Protein AF-A0A743UG16-F1 (afdb_monomer_lite)

pLDDT: mean 81.18, std 14.62, range [41.5, 93.38]

Foldseek 3Di:
DDPDPPPPPDFADWDKDADDDPRCVQPGIDIDRDNDVVVVLVVCPVPGPPSDDD

Sequence (54 aa):
MATTDAFDMATPAMVRICLYGDLQRFGKRISLSIKTAAEGIHALAIQLPGFRQR

Radius of gyration: 13.09 Å; chains: 1; bounding box: 31×24×35 Å

Structure (mmCIF, N/CA/C/O backbone):
data_AF-A0A743UG16-F1
#
_entry.id   AF-A0A743UG16-F1
#
loop_
_atom_site.group_PDB
_atom_site.id
_atom_site.type_symbol
_atom_site.label_atom_id
_atom_site.label_alt_id
_atom_site.label_comp_id
_atom_site.label_asym_id
_atom_site.label_entity_id
_atom_site.label_seq_id
_atom_site.pdbx_PDB_ins_code
_atom_site.Cartn_x
_atom_site.Cartn_y
_atom_site.Cartn_z
_atom_site.occupancy
_atom_site.B_iso_or_equiv
_atom_site.auth_seq_id
_atom_site.auth_comp_id
_atom_site.auth_asym_id
_atom_site.auth_atom_id
_atom_site.pdbx_PDB_model_num
ATOM 1 N N . MET A 1 1 ? 23.402 -15.731 -7.520 1.00 41.50 1 MET A N 1
ATOM 2 C CA . MET A 1 1 ? 22.215 -15.455 -8.357 1.00 41.50 1 MET A CA 1
ATOM 3 C C . MET A 1 1 ? 21.768 -14.026 -8.075 1.00 41.50 1 MET A C 1
ATOM 5 O O . MET A 1 1 ? 21.026 -13.815 -7.128 1.00 41.50 1 MET A O 1
ATOM 9 N N . ALA A 1 2 ? 22.300 -13.048 -8.810 1.00 42.59 2 ALA A N 1
ATOM 10 C CA . ALA A 1 2 ? 21.872 -11.651 -8.737 1.00 42.59 2 ALA A CA 1
ATOM 11 C C . ALA A 1 2 ? 20.967 -11.404 -9.949 1.00 42.59 2 ALA A C 1
ATOM 13 O O . ALA A 1 2 ? 21.423 -11.541 -11.082 1.00 42.59 2 ALA A O 1
ATOM 14 N N . THR A 1 3 ? 19.675 -11.175 -9.708 1.00 50.69 3 THR A N 1
ATOM 15 C CA . THR A 1 3 ? 18.722 -10.848 -10.773 1.00 50.69 3 THR A CA 1
ATOM 16 C C . THR A 1 3 ? 18.945 -9.404 -11.193 1.00 50.69 3 THR A C 1
ATOM 18 O O . THR A 1 3 ? 19.004 -8.507 -10.365 1.00 50.69 3 THR A O 1
ATOM 21 N N . THR A 1 4 ? 19.112 -9.249 -12.496 1.00 55.53 4 THR A N 1
ATOM 22 C CA . THR A 1 4 ? 19.363 -8.049 -13.280 1.00 55.53 4 THR A CA 1
ATOM 23 C C . THR A 1 4 ? 18.446 -6.870 -12.934 1.00 55.53 4 THR A C 1
ATOM 25 O O . THR A 1 4 ? 17.300 -6.824 -13.375 1.00 55.53 4 THR A O 1
ATOM 28 N N . ASP A 1 5 ? 18.985 -5.861 -12.247 1.00 54.53 5 ASP A N 1
ATOM 29 C CA . ASP A 1 5 ? 18.430 -4.502 -12.192 1.00 54.53 5 ASP A CA 1
ATOM 30 C C . ASP A 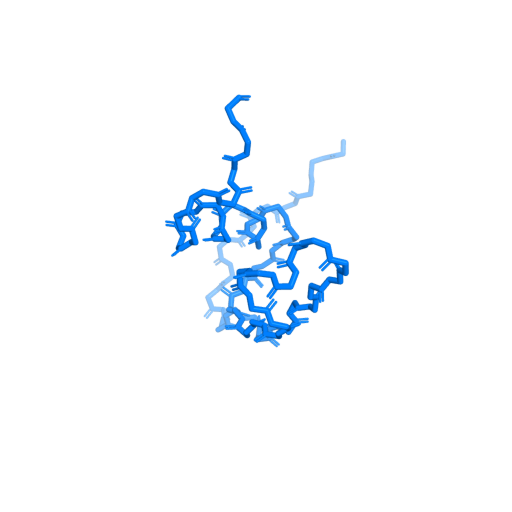1 5 ? 18.765 -3.756 -13.497 1.00 54.53 5 ASP A C 1
ATOM 32 O O . ASP A 1 5 ? 19.553 -2.810 -13.537 1.00 54.53 5 ASP A O 1
ATOM 36 N N . ALA A 1 6 ? 18.211 -4.224 -14.617 1.00 51.72 6 ALA A N 1
ATOM 37 C CA . ALA A 1 6 ? 18.218 -3.434 -15.837 1.00 51.72 6 ALA A CA 1
ATOM 38 C C . ALA A 1 6 ? 17.241 -2.273 -15.638 1.00 51.72 6 ALA A C 1
ATOM 40 O O . ALA A 1 6 ? 16.055 -2.478 -15.366 1.00 51.72 6 ALA A O 1
ATOM 41 N N . PHE A 1 7 ? 17.742 -1.049 -15.794 1.00 56.31 7 PHE A N 1
ATOM 42 C CA . PHE A 1 7 ? 16.948 0.159 -15.993 1.00 56.31 7 PHE A CA 1
ATOM 43 C C . PHE A 1 7 ? 16.164 0.036 -17.307 1.00 56.31 7 PHE A C 1
ATOM 45 O O . PHE A 1 7 ? 16.476 0.666 -18.312 1.0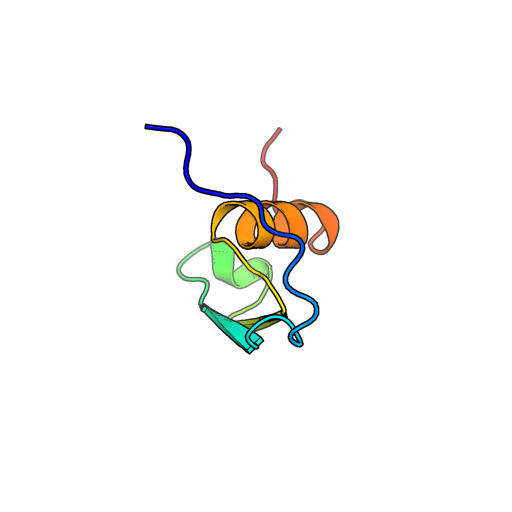0 56.31 7 PHE A O 1
ATOM 52 N N . ASP A 1 8 ? 15.156 -0.828 -17.305 1.00 57.22 8 ASP A N 1
ATOM 53 C CA . ASP A 1 8 ? 14.232 -0.982 -18.406 1.00 57.22 8 ASP A CA 1
ATOM 54 C C . ASP A 1 8 ? 13.399 0.302 -18.494 1.00 57.22 8 ASP A C 1
ATOM 56 O O . ASP A 1 8 ? 12.755 0.724 -17.523 1.00 57.22 8 ASP A O 1
ATOM 60 N N . MET A 1 9 ? 13.521 0.967 -19.639 1.00 60.12 9 MET A N 1
ATOM 61 C CA . MET A 1 9 ? 12.849 2.215 -19.991 1.00 60.12 9 MET A CA 1
ATOM 62 C C . MET A 1 9 ? 11.375 1.968 -20.364 1.00 60.12 9 MET A C 1
ATOM 64 O O . MET A 1 9 ? 10.739 2.859 -20.924 1.00 60.12 9 MET A O 1
ATOM 68 N N . ALA A 1 10 ? 10.813 0.780 -20.091 1.00 65.75 10 ALA A N 1
ATOM 69 C CA . ALA A 1 10 ? 9.377 0.578 -20.160 1.00 65.75 10 ALA A CA 1
ATOM 70 C C . ALA A 1 10 ? 8.690 1.247 -18.971 1.00 65.75 10 ALA A C 1
ATOM 72 O O . ALA A 1 10 ? 9.180 1.288 -17.836 1.00 65.75 10 ALA A O 1
ATOM 73 N N . THR A 1 11 ? 7.508 1.780 -19.257 1.00 67.44 11 THR A N 1
ATOM 74 C CA . THR A 1 11 ? 6.602 2.336 -18.261 1.00 67.44 11 THR A CA 1
ATOM 75 C C . THR A 1 11 ? 6.356 1.270 -17.187 1.00 67.44 11 THR A C 1
ATOM 77 O O . THR A 1 11 ? 5.964 0.153 -17.537 1.00 67.44 11 THR A O 1
ATOM 80 N N . PRO A 1 12 ? 6.607 1.556 -15.895 1.00 70.56 12 PRO A N 1
ATOM 81 C CA . PRO A 1 12 ? 6.500 0.531 -14.871 1.00 70.56 12 PRO A CA 1
ATOM 82 C C . PRO A 1 12 ? 5.066 -0.010 -14.821 1.00 70.56 12 PRO A C 1
ATOM 84 O O . PRO A 1 12 ? 4.095 0.749 -14.924 1.00 70.56 12 PRO A O 1
ATOM 87 N N . ALA A 1 13 ? 4.926 -1.330 -14.689 1.00 80.62 13 ALA A N 1
ATOM 88 C CA . ALA A 1 13 ? 3.622 -1.978 -14.707 1.00 80.62 13 ALA A CA 1
ATOM 89 C C . ALA A 1 13 ? 2.725 -1.390 -13.607 1.00 80.62 13 ALA A C 1
ATOM 91 O O . ALA A 1 13 ? 3.119 -1.289 -12.443 1.00 80.62 13 ALA A O 1
ATOM 92 N N . MET A 1 14 ? 1.511 -0.982 -13.981 1.00 88.38 14 MET A N 1
ATOM 93 C CA . MET A 1 14 ? 0.526 -0.518 -13.011 1.00 88.38 14 MET A CA 1
ATOM 94 C C . MET A 1 14 ? -0.043 -1.731 -12.279 1.00 88.38 14 MET A C 1
ATOM 96 O O . MET A 1 14 ? -0.734 -2.565 -12.861 1.00 88.38 14 MET A O 1
ATOM 100 N N . VAL A 1 15 ? 0.239 -1.819 -10.988 1.00 90.06 15 VAL A N 1
ATOM 101 C CA . VAL A 1 15 ? -0.242 -2.876 -10.101 1.00 90.06 15 VAL A CA 1
ATOM 102 C C . VAL A 1 15 ? -1.182 -2.306 -9.060 1.00 90.06 15 VAL A C 1
ATOM 104 O O . VAL A 1 15 ? -1.077 -1.159 -8.625 1.00 90.06 15 VAL A O 1
ATOM 107 N N . ARG A 1 16 ? -2.134 -3.139 -8.650 1.00 91.94 16 ARG A N 1
ATOM 108 C CA . ARG A 1 16 ? -3.115 -2.808 -7.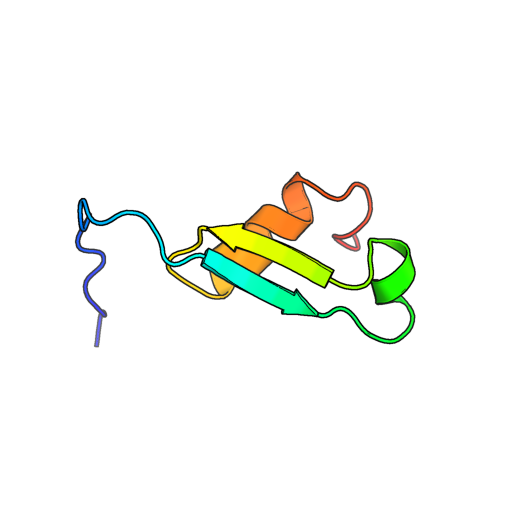625 1.00 91.94 16 ARG A CA 1
ATOM 109 C C . ARG A 1 16 ? -2.804 -3.590 -6.360 1.00 91.94 16 ARG A C 1
ATOM 111 O O . ARG A 1 16 ? -2.897 -4.812 -6.347 1.00 91.94 16 ARG A O 1
ATOM 118 N N . ILE A 1 17 ? -2.485 -2.870 -5.294 1.00 90.62 17 ILE A N 1
ATOM 119 C CA . ILE A 1 17 ? -2.262 -3.422 -3.963 1.00 90.62 17 ILE A CA 1
ATOM 120 C C . ILE A 1 17 ? -3.577 -3.363 -3.190 1.00 90.62 17 ILE A C 1
ATOM 122 O O . ILE A 1 17 ? -4.195 -2.303 -3.080 1.00 90.62 17 ILE A O 1
ATOM 126 N N . CYS A 1 18 ? -4.012 -4.501 -2.659 1.00 92.31 18 CYS A N 1
ATOM 127 C CA . CYS A 1 18 ? -5.192 -4.605 -1.806 1.00 92.31 18 CYS A CA 1
ATOM 128 C C . CYS A 1 18 ? -4.757 -4.738 -0.347 1.00 92.31 18 CYS A C 1
ATOM 130 O O . CYS A 1 18 ? -3.934 -5.593 -0.028 1.00 92.31 18 CYS A O 1
ATOM 132 N N . LEU A 1 19 ? -5.329 -3.918 0.532 1.00 91.50 19 LEU A N 1
ATOM 133 C CA . LEU A 1 19 ? -5.072 -3.969 1.969 1.00 91.50 19 LEU A CA 1
ATOM 134 C C . LEU A 1 19 ? -6.274 -4.595 2.686 1.00 91.50 19 LEU A C 1
ATOM 136 O O . LEU A 1 19 ? -7.431 -4.360 2.323 1.00 91.50 19 LEU A O 1
ATOM 140 N N . TYR A 1 20 ? -5.998 -5.400 3.710 1.00 92.44 20 TYR A N 1
ATOM 141 C CA . TYR A 1 20 ? -7.005 -6.154 4.461 1.00 92.44 20 TYR A CA 1
ATOM 142 C C . TYR A 1 20 ? -6.821 -5.979 5.972 1.00 92.44 20 TYR A C 1
ATOM 144 O O . TYR A 1 20 ? -5.737 -5.617 6.429 1.00 92.44 20 TYR A O 1
ATOM 152 N N . GLY A 1 21 ? -7.891 -6.214 6.739 1.00 93.38 21 GLY A N 1
ATOM 153 C CA . GLY A 1 21 ? -7.891 -6.042 8.196 1.00 93.38 21 GLY A CA 1
ATOM 154 C C . GLY A 1 21 ? -7.552 -4.609 8.612 1.00 93.38 21 GLY A C 1
ATOM 155 O O . GLY A 1 21 ? -7.995 -3.656 7.969 1.00 93.38 21 GLY A O 1
ATOM 156 N N . ASP A 1 22 ? -6.720 -4.455 9.641 1.00 90.44 22 ASP A N 1
ATOM 157 C CA . ASP A 1 22 ? -6.302 -3.150 10.171 1.00 90.44 22 ASP A CA 1
ATOM 158 C C . ASP A 1 22 ? -5.573 -2.270 9.150 1.00 90.44 22 ASP A C 1
ATOM 160 O O . ASP A 1 22 ? -5.620 -1.044 9.244 1.00 90.44 22 ASP A O 1
ATOM 164 N N . LEU A 1 23 ? -4.944 -2.862 8.128 1.00 88.19 23 LEU A N 1
ATOM 165 C CA . LEU A 1 23 ? -4.285 -2.102 7.062 1.00 88.19 23 LEU A CA 1
ATOM 166 C C . LEU A 1 23 ? -5.287 -1.329 6.192 1.00 88.19 23 LEU A C 1
ATOM 168 O O . LEU A 1 23 ? -4.899 -0.348 5.561 1.00 88.19 23 LEU A O 1
ATOM 172 N N . GLN A 1 24 ? -6.577 -1.697 6.197 1.00 92.38 24 GLN A N 1
ATOM 173 C CA . GLN A 1 24 ? -7.618 -0.964 5.465 1.00 92.38 24 GLN A CA 1
ATOM 174 C C . GLN A 1 24 ? -7.795 0.476 5.949 1.00 92.38 24 GLN A C 1
ATOM 176 O O . GLN A 1 24 ? -8.327 1.296 5.198 1.00 92.38 24 GLN A O 1
ATOM 181 N N . ARG A 1 25 ? -7.313 0.810 7.157 1.00 90.25 25 ARG A N 1
ATOM 182 C CA . ARG A 1 25 ? -7.299 2.190 7.667 1.00 90.25 25 ARG A CA 1
ATOM 183 C C . ARG A 1 25 ? -6.474 3.141 6.797 1.00 90.25 25 ARG A C 1
ATOM 185 O O . ARG A 1 25 ? -6.728 4.337 6.805 1.00 90.25 25 ARG A O 1
ATOM 192 N N . PHE A 1 26 ? -5.521 2.609 6.031 1.00 88.31 26 PHE A N 1
ATOM 193 C CA . PHE A 1 26 ? -4.701 3.376 5.093 1.00 88.31 26 PHE A CA 1
ATOM 194 C C . PHE A 1 26 ? -5.255 3.369 3.657 1.00 88.31 26 PHE A C 1
ATOM 196 O O . PHE A 1 26 ? -4.675 3.977 2.763 1.00 88.31 26 PHE A O 1
ATOM 203 N N . GLY A 1 27 ? -6.379 2.685 3.425 1.00 88.94 27 GLY A N 1
ATOM 204 C CA . GLY A 1 27 ? -7.012 2.512 2.118 1.00 88.94 27 GLY A CA 1
ATOM 205 C C . GLY A 1 27 ? -7.283 1.041 1.809 1.00 88.94 27 GLY A C 1
ATOM 206 O O . GLY A 1 27 ? -6.621 0.156 2.329 1.00 88.94 27 GLY A O 1
ATOM 207 N N . LYS A 1 28 ? -8.272 0.747 0.956 1.00 89.44 28 LYS A N 1
ATOM 208 C CA . LYS A 1 28 ? -8.619 -0.644 0.586 1.00 89.44 28 LYS A CA 1
ATOM 209 C C . LYS A 1 28 ? -7.867 -1.142 -0.647 1.00 89.44 28 LYS A C 1
ATOM 211 O O . LYS A 1 28 ? -7.541 -2.323 -0.739 1.00 89.44 28 LYS A O 1
ATOM 216 N N . ARG A 1 29 ? -7.641 -0.257 -1.622 1.00 91.81 29 ARG A N 1
ATOM 217 C CA . ARG A 1 29 ? -7.005 -0.563 -2.909 1.00 91.81 29 ARG A CA 1
ATOM 218 C C . ARG A 1 29 ? -6.178 0.631 -3.357 1.00 91.81 29 ARG A C 1
ATOM 220 O O . ARG A 1 29 ? -6.727 1.717 -3.505 1.00 91.81 29 ARG A O 1
ATOM 227 N N . ILE A 1 30 ? -4.894 0.416 -3.598 1.00 90.44 30 ILE A N 1
ATOM 228 C CA . ILE A 1 30 ? -3.944 1.454 -3.997 1.00 90.44 30 ILE A CA 1
ATOM 229 C C . ILE A 1 30 ? -3.316 1.004 -5.306 1.00 90.44 30 ILE A C 1
ATOM 231 O O . ILE A 1 30 ? -2.827 -0.119 -5.404 1.00 90.44 30 ILE A O 1
ATOM 235 N N . SER A 1 31 ? -3.393 1.845 -6.333 1.00 90.44 31 SER A N 1
ATOM 236 C CA . SER A 1 31 ? -2.784 1.533 -7.626 1.00 90.44 31 SER A CA 1
ATOM 237 C C . SER A 1 31 ? -1.454 2.267 -7.725 1.00 90.44 31 SER A C 1
ATOM 239 O O . SER A 1 31 ? -1.429 3.486 -7.586 1.00 90.44 31 SER A O 1
ATOM 241 N N . LEU A 1 32 ? -0.368 1.525 -7.928 1.00 89.12 32 LEU A N 1
ATOM 242 C CA . LEU A 1 32 ? 0.995 2.044 -8.006 1.00 89.12 32 LEU A CA 1
ATOM 243 C C . LEU A 1 32 ? 1.684 1.494 -9.250 1.00 89.12 32 LEU A C 1
ATOM 245 O O . LEU A 1 32 ? 1.395 0.388 -9.697 1.00 89.12 32 LEU A O 1
ATOM 249 N N . SER A 1 33 ? 2.609 2.270 -9.793 1.00 89.38 33 SER A N 1
ATOM 250 C CA . SER A 1 33 ? 3.493 1.843 -10.872 1.00 89.38 33 SER A CA 1
ATOM 251 C C . SER A 1 33 ? 4.831 1.476 -10.231 1.00 89.38 33 SER A C 1
ATOM 253 O O . SER A 1 33 ? 5.549 2.356 -9.765 1.00 89.38 33 SER A O 1
ATOM 255 N N . ILE A 1 34 ? 5.108 0.177 -10.102 1.00 86.19 34 ILE A N 1
ATOM 256 C CA . ILE A 1 34 ? 6.299 -0.361 -9.418 1.00 86.19 34 ILE A CA 1
ATOM 257 C C . ILE A 1 34 ? 6.867 -1.522 -10.225 1.00 86.19 34 ILE A C 1
ATOM 259 O O . ILE A 1 34 ? 6.126 -2.225 -10.915 1.00 86.19 34 ILE A O 1
ATOM 263 N N . LYS A 1 35 ? 8.178 -1.737 -10.130 1.00 85.88 35 LYS A N 1
ATOM 264 C CA . LYS A 1 35 ? 8.847 -2.851 -10.809 1.00 85.88 35 LYS A CA 1
ATOM 265 C C . LYS A 1 35 ? 8.933 -4.076 -9.907 1.00 85.88 35 LYS A C 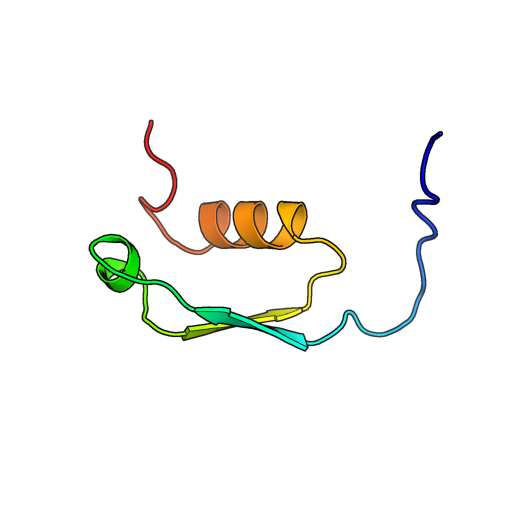1
ATOM 267 O O . LYS A 1 35 ? 8.869 -5.202 -10.393 1.00 85.88 35 LYS A O 1
ATOM 272 N N . THR A 1 36 ? 9.026 -3.870 -8.592 1.00 86.06 36 THR A N 1
ATOM 273 C CA . THR A 1 36 ? 9.133 -4.960 -7.611 1.00 86.06 36 THR A CA 1
ATOM 274 C C . THR A 1 36 ? 8.177 -4.793 -6.432 1.00 86.06 36 THR A C 1
ATOM 276 O O . THR A 1 36 ? 7.739 -3.693 -6.098 1.00 86.06 36 THR A O 1
ATOM 279 N N . ALA A 1 37 ? 7.879 -5.896 -5.740 1.00 85.88 37 ALA A N 1
ATOM 280 C CA . ALA A 1 37 ? 7.045 -5.866 -4.539 1.00 85.88 37 ALA A CA 1
ATOM 281 C C . ALA A 1 37 ? 7.669 -5.032 -3.403 1.00 85.88 37 ALA A C 1
ATOM 283 O O . ALA A 1 37 ? 6.949 -4.340 -2.684 1.00 85.88 37 ALA A O 1
ATOM 284 N N . ALA A 1 38 ? 9.000 -5.060 -3.260 1.00 89.50 38 ALA A N 1
ATOM 285 C CA . ALA A 1 38 ? 9.719 -4.289 -2.247 1.00 89.50 38 ALA A CA 1
ATOM 286 C C . ALA A 1 38 ? 9.566 -2.775 -2.463 1.00 89.50 38 ALA A C 1
ATOM 288 O O . ALA A 1 38 ? 9.288 -2.050 -1.507 1.00 89.50 38 ALA A O 1
ATOM 289 N N . GLU A 1 39 ? 9.655 -2.311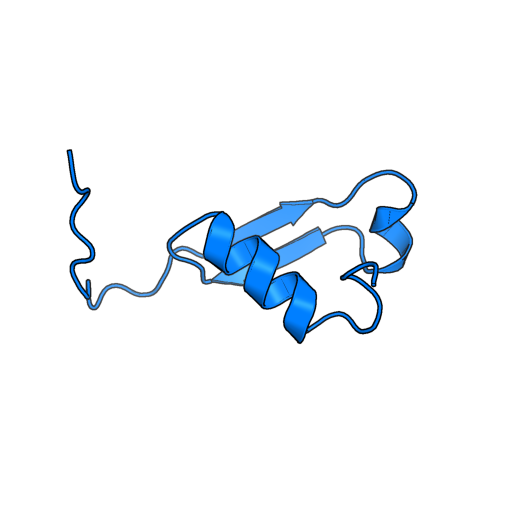 -3.714 1.00 90.25 39 GLU A N 1
ATOM 290 C CA . GLU A 1 39 ? 9.344 -0.921 -4.071 1.00 90.25 39 GLU A CA 1
ATOM 291 C C . GLU A 1 39 ? 7.898 -0.564 -3.728 1.00 90.25 39 GLU A C 1
ATOM 293 O O . GLU A 1 39 ? 7.647 0.517 -3.209 1.00 90.25 39 GLU A O 1
ATOM 298 N N . GLY A 1 40 ? 6.953 -1.483 -3.950 1.00 90.31 40 GLY A N 1
ATOM 299 C CA . GLY A 1 40 ? 5.556 -1.305 -3.555 1.00 90.31 40 GLY A CA 1
ATOM 300 C C . GLY A 1 40 ? 5.390 -1.032 -2.069 1.00 90.31 40 GLY A C 1
ATOM 301 O O . GLY A 1 40 ? 4.765 -0.047 -1.688 1.00 90.31 40 GLY A O 1
ATOM 302 N N . ILE A 1 41 ? 5.991 -1.864 -1.217 1.00 89.81 41 ILE A N 1
ATOM 303 C CA . ILE A 1 41 ? 5.935 -1.667 0.237 1.00 89.81 41 ILE A CA 1
ATOM 304 C C . ILE A 1 41 ? 6.651 -0.376 0.650 1.00 89.81 41 ILE A C 1
ATOM 306 O O . ILE A 1 41 ? 6.159 0.351 1.513 1.00 89.81 41 ILE A O 1
ATOM 310 N N . HIS A 1 42 ? 7.785 -0.059 0.024 1.00 90.94 42 HIS A N 1
ATOM 311 C CA . HIS A 1 42 ? 8.518 1.172 0.303 1.00 90.94 42 HIS A CA 1
ATOM 312 C C . HIS A 1 42 ? 7.715 2.424 -0.079 1.00 90.94 42 HIS A C 1
ATOM 314 O O . HIS A 1 42 ? 7.601 3.350 0.723 1.00 90.94 42 HIS A O 1
ATOM 320 N N . ALA A 1 43 ? 7.090 2.423 -1.256 1.00 91.38 43 ALA A N 1
ATOM 321 C CA . ALA A 1 43 ? 6.215 3.491 -1.719 1.00 91.38 43 ALA A CA 1
ATOM 322 C C . ALA A 1 43 ? 5.015 3.674 -0.781 1.00 91.38 43 ALA A C 1
ATOM 324 O O . ALA A 1 43 ? 4.704 4.804 -0.413 1.00 91.38 43 ALA A O 1
ATOM 325 N N . LEU A 1 44 ? 4.397 2.579 -0.319 1.00 91.12 44 LEU A N 1
ATOM 326 C CA . LEU A 1 44 ? 3.336 2.637 0.690 1.00 91.12 44 LEU A CA 1
ATOM 327 C C . LEU A 1 44 ? 3.830 3.265 1.997 1.00 91.12 44 LEU A C 1
ATOM 329 O O . LEU A 1 44 ? 3.159 4.133 2.542 1.00 91.12 44 LEU A O 1
ATOM 333 N N . ALA A 1 45 ? 5.015 2.887 2.478 1.00 91.00 45 ALA A N 1
ATOM 334 C CA . ALA A 1 45 ? 5.590 3.453 3.696 1.00 91.00 45 ALA A CA 1
ATOM 335 C C . ALA A 1 45 ? 5.912 4.956 3.588 1.00 91.00 45 ALA A C 1
ATOM 337 O O . ALA A 1 45 ? 5.885 5.645 4.606 1.00 91.00 45 ALA A O 1
ATOM 338 N N . ILE A 1 46 ? 6.218 5.460 2.387 1.00 90.50 46 ILE A N 1
ATOM 339 C CA . ILE A 1 46 ? 6.472 6.888 2.138 1.00 90.50 46 ILE A CA 1
ATOM 340 C C . ILE A 1 46 ? 5.162 7.666 1.977 1.00 90.50 46 ILE A C 1
ATOM 342 O O . ILE A 1 46 ? 5.019 8.753 2.531 1.00 90.50 46 ILE A O 1
ATOM 346 N N . GLN A 1 47 ? 4.216 7.136 1.200 1.00 88.00 47 GLN A N 1
ATOM 347 C CA . GLN A 1 47 ? 2.988 7.845 0.832 1.00 88.00 47 GLN A CA 1
ATOM 348 C C . GLN A 1 47 ? 1.930 7.828 1.939 1.00 88.00 47 GLN A C 1
ATOM 350 O O . GLN A 1 47 ? 1.130 8.758 2.033 1.00 88.00 47 GLN A O 1
ATOM 355 N N . LEU A 1 48 ? 1.898 6.777 2.762 1.00 88.44 48 LEU A N 1
ATOM 356 C CA . LEU A 1 48 ? 0.888 6.591 3.797 1.00 88.44 48 LEU A CA 1
ATOM 357 C C . LEU A 1 48 ? 1.488 6.892 5.179 1.00 88.44 48 LEU A C 1
ATOM 359 O O . LEU A 1 48 ? 2.213 6.059 5.738 1.00 88.44 48 LEU A O 1
ATOM 363 N N . PRO A 1 49 ? 1.183 8.057 5.777 1.00 85.25 49 PRO A N 1
ATOM 364 C CA . PRO A 1 49 ? 1.685 8.393 7.102 1.00 85.25 49 PRO A CA 1
ATOM 365 C C . PRO A 1 49 ? 1.193 7.369 8.135 1.00 85.25 49 PRO A C 1
ATOM 367 O O . PRO A 1 49 ? 0.006 7.063 8.220 1.00 85.25 49 PRO A O 1
ATOM 370 N N . GLY A 1 50 ? 2.123 6.813 8.916 1.00 86.50 50 GLY A N 1
ATOM 371 C CA . GLY A 1 50 ? 1.828 5.798 9.936 1.00 86.50 50 GLY A CA 1
ATOM 372 C C . GLY A 1 50 ? 1.691 4.362 9.416 1.00 86.50 50 GLY A C 1
ATOM 373 O O . GLY A 1 50 ? 1.427 3.465 10.216 1.00 86.50 50 GLY A O 1
ATOM 374 N N . PHE A 1 51 ? 1.892 4.115 8.115 1.00 87.19 51 PHE A N 1
ATOM 375 C CA . PHE A 1 51 ? 1.891 2.758 7.552 1.00 87.19 51 PHE A CA 1
ATOM 376 C C . PHE A 1 51 ? 3.061 1.920 8.065 1.00 87.19 51 PHE A C 1
ATOM 378 O O . PHE A 1 51 ? 2.911 0.735 8.357 1.00 87.19 51 PHE A O 1
ATOM 385 N N . ARG A 1 52 ? 4.228 2.551 8.227 1.00 84.00 52 ARG A N 1
ATOM 386 C CA . ARG A 1 52 ? 5.377 1.932 8.880 1.00 84.00 52 ARG A CA 1
ATOM 387 C C . ARG A 1 52 ? 5.199 2.009 10.395 1.00 84.00 52 ARG A C 1
ATOM 389 O O . ARG A 1 52 ? 5.156 3.102 10.958 1.00 84.00 52 ARG A O 1
ATOM 396 N N . GLN A 1 53 ? 5.120 0.853 11.046 1.00 76.50 53 GLN A N 1
ATOM 397 C CA . GLN A 1 53 ? 5.270 0.769 12.497 1.00 76.50 53 GLN A CA 1
ATOM 398 C C . GLN A 1 53 ? 6.727 1.095 12.856 1.00 76.50 53 GLN A C 1
ATOM 400 O O . GLN A 1 53 ? 7.645 0.671 12.150 1.00 76.50 53 GLN A O 1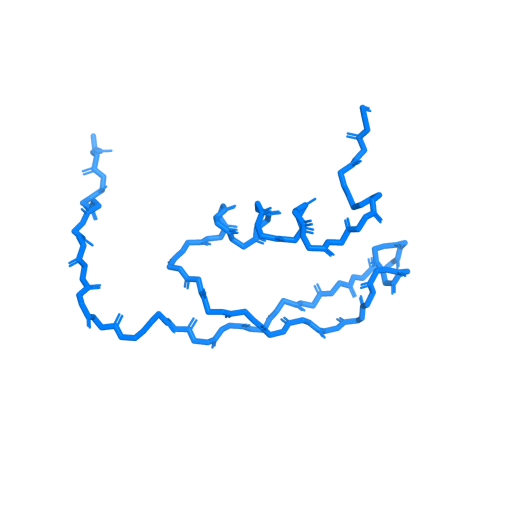
ATOM 405 N N . ARG A 1 54 ? 6.912 1.924 13.886 1.00 64.69 54 ARG A N 1
ATOM 406 C CA . ARG A 1 54 ? 8.230 2.241 14.451 1.00 64.69 54 ARG A CA 1
ATOM 407 C C . ARG A 1 54 ? 8.842 1.023 15.121 1.00 64.69 54 ARG A C 1
ATOM 409 O O . ARG A 1 54 ? 8.060 0.238 15.697 1.00 64.69 54 ARG A O 1
#

Organism: Salmonella enterica (NCBI:txid28901)

InterPro domains:
  IPR010654 Bacteriophage lambda tail assembly I [PF06805] (14-53)

Secondary structure (DSSP, 8-state):
---------SPPPEEEEE--GGGGGG-SEEEEE-SSHHHHHHHHHHHSTT-S--